Protein AF-A0A7S1S946-F1 (afdb_monomer)

Radius of gyration: 40.06 Å; Cα contacts (8 Å, |Δi|>4): 25; chains: 1; bounding box: 96×59×104 Å

Foldseek 3Di:
DDPDPDDDDPVRVVVVVVVVVVVVVVVVVVVVVVVVVVVVVVVVVVVVVVVVVVVVVVVVVCCCVCFVPVQQDPVPRDGDVVSVVVVVVVVVVVVVVVVVVVVVVVVVVVVVVVVVVVVVVVCVVVVVVVVVVVVVVVVVVVVVVVVVVVVVVVVVVVVVVVVVVVVVVVD

pLDDT: mean 90.2, std 11.05, range [42.88, 97.81]

Solvent-accessible surface area (backbone atoms only — not comparable to full-atom values): 9361 Å² total; per-residue (Å²): 136,84,81,72,82,84,73,77,50,72,65,58,51,51,52,52,51,51,53,51,50,53,52,50,52,50,51,50,54,52,50,48,54,53,49,51,54,50,51,53,51,51,51,53,51,49,54,51,48,53,53,50,51,52,49,53,51,50,54,53,50,48,45,42,50,55,42,69,58,61,22,41,34,92,88,73,73,43,68,40,63,71,55,52,50,51,51,51,54,54,51,50,52,53,49,52,53,49,50,54,53,51,52,54,50,51,52,52,49,55,52,51,49,54,51,50,54,53,53,51,52,52,50,52,56,54,49,53,55,50,53,52,52,54,51,52,52,52,51,52,51,51,52,54,52,51,49,53,51,51,54,52,51,51,50,51,51,55,50,52,56,50,49,54,56,49,56,65,72,74,106

Structure (mmCIF, N/CA/C/O backbone):
data_AF-A0A7S1S946-F1
#
_entry.id   AF-A0A7S1S946-F1
#
loop_
_atom_site.group_PDB
_atom_site.id
_atom_site.type_symbol
_atom_site.label_atom_id
_atom_site.label_alt_id
_atom_site.label_comp_id
_atom_site.label_asym_id
_atom_site.label_entity_id
_atom_site.label_seq_id
_atom_site.pdbx_PDB_ins_code
_atom_site.Cartn_x
_atom_site.Cartn_y
_atom_site.Cartn_z
_atom_site.occupancy
_atom_site.B_iso_or_equiv
_atom_site.auth_seq_id
_atom_site.auth_comp_id
_atom_site.auth_asym_id
_atom_site.auth_atom_id
_atom_site.pdbx_PDB_model_num
ATOM 1 N N . HIS A 1 1 ? -13.618 -41.063 57.195 1.00 42.88 1 HIS A N 1
ATOM 2 C CA . HIS A 1 1 ? -14.215 -39.808 56.694 1.00 42.88 1 HIS A CA 1
ATOM 3 C C . HIS A 1 1 ? -14.125 -39.774 55.178 1.00 42.88 1 HIS A C 1
ATOM 5 O O . HIS A 1 1 ? -13.065 -39.483 54.641 1.00 42.88 1 HIS A O 1
ATOM 11 N N . VAL A 1 2 ? -15.208 -40.134 54.489 1.00 50.97 2 VAL A N 1
ATOM 12 C CA . VAL A 1 2 ? -15.297 -40.008 53.029 1.00 50.97 2 VAL A CA 1
ATOM 13 C C . VAL A 1 2 ? -15.730 -38.571 52.746 1.00 50.97 2 VAL A C 1
ATOM 15 O O . VAL A 1 2 ? -16.834 -38.185 53.123 1.00 50.97 2 VAL A O 1
ATOM 18 N N . ARG A 1 3 ? -14.847 -37.748 52.167 1.00 53.75 3 ARG A N 1
ATOM 19 C CA . ARG A 1 3 ? -15.243 -36.434 51.644 1.00 53.75 3 ARG A CA 1
ATOM 20 C C . ARG A 1 3 ? -16.154 -36.688 50.443 1.00 53.75 3 ARG A C 1
ATOM 22 O O . ARG A 1 3 ? -15.680 -37.144 49.407 1.00 53.75 3 ARG A O 1
ATOM 29 N N . LEU A 1 4 ? -17.452 -36.446 50.608 1.00 57.47 4 LEU A N 1
ATOM 30 C CA . LEU A 1 4 ? -18.389 -36.376 49.488 1.00 57.47 4 LEU A CA 1
ATOM 31 C C . LEU A 1 4 ? -17.951 -35.243 48.544 1.00 57.47 4 LEU A C 1
ATOM 33 O O . LEU A 1 4 ? -17.448 -34.229 49.037 1.00 57.47 4 LEU A O 1
ATOM 37 N N . PRO A 1 5 ? -18.118 -35.387 47.216 1.00 60.03 5 PRO A N 1
ATOM 38 C CA . PRO A 1 5 ? -17.781 -34.321 46.285 1.00 60.03 5 PRO A CA 1
ATOM 39 C C . PRO A 1 5 ? -18.652 -33.106 46.607 1.00 60.03 5 PRO A C 1
ATOM 41 O O . PRO A 1 5 ? -19.880 -33.201 46.597 1.00 60.03 5 PRO A O 1
ATOM 44 N N . THR A 1 6 ? -18.029 -31.974 46.919 1.00 72.44 6 THR A N 1
ATOM 45 C CA . THR A 1 6 ? -18.723 -30.698 47.092 1.00 72.44 6 THR A CA 1
ATOM 46 C C . THR A 1 6 ? -19.371 -30.340 45.755 1.00 72.44 6 THR A C 1
ATOM 48 O O . THR A 1 6 ? -18.683 -30.001 44.795 1.00 72.44 6 THR A O 1
ATOM 51 N N . SER A 1 7 ? -20.692 -30.494 45.654 1.00 79.75 7 SER A N 1
ATOM 52 C CA . SER A 1 7 ? -21.435 -30.085 44.462 1.00 79.75 7 SER A CA 1
ATOM 53 C C . SER A 1 7 ? -21.514 -28.564 44.443 1.00 79.75 7 SER A C 1
ATOM 55 O O . SER A 1 7 ? -21.957 -27.970 45.425 1.00 79.75 7 SER A O 1
ATOM 57 N N . LEU A 1 8 ? -21.076 -27.949 43.343 1.00 81.50 8 LEU A N 1
ATOM 58 C CA . LEU A 1 8 ? -21.193 -26.506 43.149 1.00 81.50 8 LEU A CA 1
ATOM 59 C C . LEU A 1 8 ? -22.654 -26.073 43.283 1.00 81.50 8 LEU A C 1
ATOM 61 O O . LEU A 1 8 ? -23.560 -26.693 42.704 1.00 81.50 8 LEU A O 1
ATOM 65 N N . THR A 1 9 ? -22.861 -24.983 44.010 1.00 89.06 9 THR A N 1
ATOM 66 C CA . THR A 1 9 ? -24.162 -24.326 44.129 1.00 89.06 9 THR A CA 1
ATOM 67 C C . THR A 1 9 ? -24.626 -23.806 42.765 1.00 89.06 9 THR A C 1
ATOM 69 O O . THR A 1 9 ? -23.836 -23.629 41.834 1.00 89.06 9 THR A O 1
ATOM 72 N N . LEU A 1 10 ? -25.933 -23.579 42.615 1.00 87.06 10 LEU A N 1
ATOM 73 C CA . LEU A 1 10 ? -26.499 -23.065 41.364 1.00 87.06 10 LEU A CA 1
ATOM 74 C C . LEU A 1 10 ? -25.908 -21.691 40.998 1.00 87.06 10 LEU A C 1
ATOM 76 O O . LEU A 1 10 ? -25.649 -21.421 39.829 1.00 87.06 10 LEU A O 1
ATOM 80 N N . GLU A 1 11 ? -25.632 -20.870 42.009 1.00 90.25 11 GLU A N 1
ATOM 81 C CA . GLU A 1 11 ? -25.028 -19.548 41.866 1.00 90.25 11 GLU A CA 1
ATOM 82 C C . GLU A 1 11 ? -23.567 -19.622 41.404 1.00 90.25 11 GLU A C 1
ATOM 84 O O . GLU A 1 11 ? -23.179 -18.923 40.470 1.00 90.25 11 GLU A O 1
ATOM 89 N N . GLU A 1 12 ? -22.764 -20.536 41.959 1.00 90.06 12 GLU A N 1
ATOM 90 C CA . GLU A 1 12 ? -21.396 -20.759 41.477 1.00 90.06 12 GLU A CA 1
ATOM 91 C C . GLU A 1 12 ? -21.373 -21.272 40.034 1.00 90.06 12 GLU A C 1
ATOM 93 O O . GLU A 1 12 ? -20.540 -20.833 39.243 1.00 90.06 12 GLU A O 1
ATOM 98 N N . LYS A 1 13 ? -22.305 -22.163 39.665 1.00 90.38 13 LYS A N 1
ATOM 99 C CA . LYS A 1 13 ? -22.445 -22.646 38.281 1.00 90.38 13 LYS A CA 1
ATOM 100 C C . LYS A 1 13 ? -22.809 -21.512 37.326 1.00 90.38 13 LYS A C 1
ATOM 102 O O . LYS A 1 13 ? -22.210 -21.415 36.260 1.00 90.38 13 LYS A O 1
ATOM 107 N N . PHE A 1 14 ? -23.747 -20.649 37.715 1.00 93.31 14 PHE A N 1
ATOM 108 C CA . PHE A 1 14 ? -24.145 -19.487 36.921 1.00 93.31 14 PHE A CA 1
ATOM 109 C C . PHE A 1 14 ? -22.989 -18.491 36.756 1.00 93.31 14 PHE A C 1
ATOM 111 O O . PHE A 1 14 ? -22.721 -18.032 35.648 1.00 93.31 14 PHE A O 1
ATOM 118 N N . ARG A 1 15 ? -22.240 -18.222 37.833 1.00 94.44 15 ARG A N 1
ATOM 119 C CA . ARG A 1 15 ? -21.049 -17.364 37.799 1.00 94.44 15 ARG A CA 1
ATOM 120 C C . ARG A 1 15 ? -19.984 -17.902 36.843 1.00 94.44 15 ARG A C 1
ATOM 122 O O . ARG A 1 15 ? -19.458 -17.137 36.043 1.00 94.44 15 ARG A O 1
ATOM 129 N N . ILE A 1 16 ? -19.673 -19.198 36.921 1.00 94.69 16 ILE A N 1
ATOM 130 C CA . ILE A 1 16 ? -18.690 -19.843 36.035 1.00 94.69 16 ILE A CA 1
ATOM 131 C C . ILE A 1 16 ? -19.166 -19.786 34.580 1.00 94.69 16 ILE A C 1
ATOM 133 O O . ILE A 1 16 ? -18.386 -19.426 33.707 1.00 94.69 16 ILE A O 1
ATOM 137 N N . ALA A 1 17 ? -20.444 -20.080 34.321 1.00 95.06 17 ALA A N 1
ATOM 138 C CA . ALA A 1 17 ? -21.004 -20.024 32.974 1.00 95.06 17 ALA A CA 1
ATOM 139 C C . ALA A 1 17 ? -20.907 -18.616 32.362 1.00 95.06 17 ALA A C 1
ATOM 141 O O . ALA A 1 17 ? -20.488 -18.486 31.217 1.00 95.06 17 ALA A O 1
ATOM 142 N N . ASN A 1 18 ? -21.224 -17.562 33.121 1.00 95.56 18 ASN A N 1
ATOM 143 C CA . ASN A 1 18 ? -21.103 -16.189 32.622 1.00 95.56 18 ASN A CA 1
ATOM 144 C C . ASN A 1 18 ? -19.648 -15.769 32.392 1.00 95.56 18 ASN A C 1
ATOM 146 O O . ASN A 1 18 ? -19.361 -15.144 31.377 1.00 95.56 18 ASN A O 1
ATOM 150 N N . GLN A 1 19 ? -18.725 -16.148 33.284 1.00 96.62 19 GLN A N 1
ATOM 151 C CA . GLN A 1 19 ? -17.294 -15.888 33.078 1.00 96.62 19 GLN A CA 1
ATOM 152 C C . GLN A 1 19 ? -16.772 -16.563 31.807 1.00 96.62 19 GLN A C 1
ATOM 154 O O . GLN A 1 19 ? -16.012 -15.954 31.058 1.00 96.62 19 GLN A O 1
ATOM 159 N N . GLU A 1 20 ? -17.206 -17.795 31.544 1.00 96.75 20 GLU A N 1
ATOM 160 C CA . GLU A 1 20 ? -16.829 -18.519 30.332 1.00 96.75 20 GLU A CA 1
ATOM 161 C C . GLU A 1 20 ? -17.412 -17.857 29.077 1.00 96.75 20 GLU A C 1
ATOM 163 O O . GLU A 1 20 ? -16.716 -17.700 28.079 1.00 96.75 20 GLU A O 1
ATOM 168 N N . VAL A 1 21 ? -18.668 -17.397 29.131 1.00 97.31 21 VAL A N 1
ATOM 169 C CA . VAL A 1 21 ? -19.293 -16.648 28.030 1.00 97.31 21 VAL A CA 1
ATOM 170 C C . VAL A 1 21 ? -18.528 -15.356 27.741 1.00 97.31 21 VAL A C 1
ATOM 172 O O . VAL A 1 21 ? -18.215 -15.086 26.583 1.00 97.31 21 VAL A O 1
ATOM 175 N N . GLU A 1 22 ? -18.181 -14.575 28.766 1.00 97.06 22 GLU A N 1
ATOM 176 C CA . GLU A 1 22 ? -17.400 -13.343 28.604 1.00 97.06 22 GLU A CA 1
ATOM 177 C C . GLU A 1 22 ? -16.009 -13.614 28.015 1.00 97.06 22 GLU A C 1
ATOM 179 O O . GLU A 1 22 ? -15.568 -12.898 27.110 1.00 97.06 22 GLU A O 1
ATOM 184 N N . ALA A 1 23 ? -15.329 -14.664 28.487 1.00 97.06 23 ALA A N 1
ATOM 185 C CA . ALA A 1 23 ? -14.031 -15.075 27.963 1.00 97.06 23 ALA A CA 1
ATOM 186 C C . ALA A 1 23 ? -14.124 -15.474 26.482 1.00 97.06 23 ALA A C 1
ATOM 188 O O . ALA A 1 23 ? -13.374 -14.953 25.656 1.00 97.06 23 ALA A O 1
ATOM 189 N N . LEU A 1 24 ? -15.103 -16.310 26.123 1.00 97.50 24 LEU A N 1
ATOM 190 C CA . LEU A 1 24 ? -15.333 -16.732 24.742 1.00 97.50 24 LEU A CA 1
ATOM 191 C C . LEU A 1 24 ? -15.687 -15.555 23.831 1.00 97.50 24 LEU A C 1
ATOM 193 O O . LEU A 1 24 ? -15.182 -15.471 22.713 1.00 97.50 24 LEU A O 1
ATOM 197 N N . MET A 1 25 ? -16.520 -14.618 24.292 1.00 97.56 25 MET A N 1
ATOM 198 C CA . MET A 1 25 ? -16.846 -13.416 23.520 1.00 97.56 25 MET A CA 1
ATOM 199 C C . MET A 1 25 ? -15.602 -12.570 23.240 1.00 97.56 25 MET A C 1
ATOM 201 O O . MET A 1 25 ? -15.414 -12.100 22.116 1.00 97.56 25 MET A O 1
ATOM 205 N N . LYS A 1 26 ? -14.728 -12.410 24.238 1.00 97.50 26 LYS A N 1
ATOM 206 C CA . LYS A 1 26 ? -13.463 -11.687 24.080 1.00 97.50 26 LYS A CA 1
ATOM 207 C C . LYS A 1 26 ? -12.528 -12.384 23.090 1.00 97.50 26 LYS A C 1
ATOM 209 O O . LYS A 1 26 ? -11.929 -11.711 22.251 1.00 97.50 26 LYS A O 1
ATOM 214 N N . ASP A 1 27 ? -12.430 -13.706 23.159 1.00 97.81 27 ASP A N 1
ATOM 215 C CA . ASP A 1 27 ? -11.592 -14.495 22.255 1.00 97.81 27 ASP A CA 1
ATOM 216 C C . ASP A 1 27 ? -12.106 -14.447 20.812 1.00 97.81 27 ASP A C 1
ATOM 218 O O . ASP A 1 27 ? -11.311 -14.304 19.877 1.00 97.81 27 ASP A O 1
ATOM 222 N N . ILE A 1 28 ? -13.428 -14.494 20.615 1.00 97.75 28 ILE A N 1
ATOM 223 C CA . ILE A 1 28 ? -14.061 -14.327 19.300 1.00 97.75 28 ILE A CA 1
ATOM 224 C C . ILE A 1 28 ? -13.722 -12.954 18.720 1.00 97.75 28 ILE A C 1
ATOM 226 O O . ILE A 1 28 ? -13.279 -12.871 17.573 1.00 97.75 28 ILE A O 1
ATOM 230 N N . GLU A 1 29 ? -13.888 -11.885 19.501 1.00 97.62 29 GLU A N 1
ATOM 231 C CA . GLU A 1 29 ? -13.620 -10.522 19.038 1.00 97.62 29 GLU A CA 1
ATOM 232 C C . GLU A 1 29 ? -12.138 -10.326 18.696 1.00 97.62 29 GLU A C 1
ATOM 234 O O . GLU A 1 29 ? -11.792 -9.801 17.635 1.00 97.62 29 GLU A O 1
ATOM 239 N N . GLN A 1 30 ? -11.240 -10.825 19.548 1.00 97.56 30 GLN A N 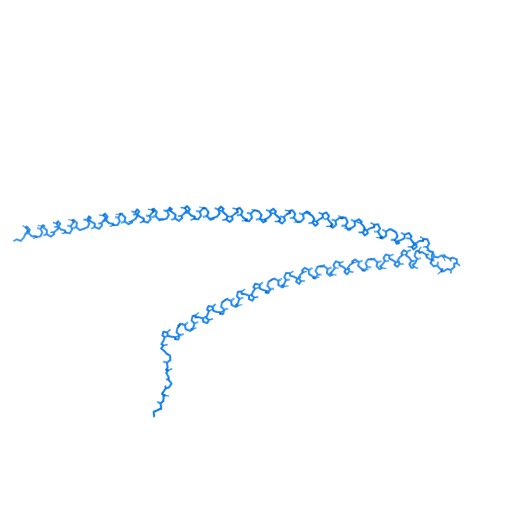1
ATOM 240 C CA . GLN A 1 30 ? -9.805 -10.762 19.295 1.00 97.56 30 GLN A CA 1
ATOM 241 C C . GLN A 1 30 ? -9.419 -11.550 18.038 1.00 97.56 30 GLN A C 1
ATOM 243 O O . GLN A 1 30 ? -8.651 -11.055 17.210 1.00 97.56 30 GLN A O 1
ATOM 248 N N . THR A 1 31 ? -9.974 -12.751 17.864 1.00 97.38 31 THR A N 1
ATOM 249 C CA . THR A 1 31 ? -9.723 -13.592 16.687 1.00 97.38 31 THR A CA 1
ATOM 250 C C . THR A 1 31 ? -10.216 -12.914 15.417 1.00 97.38 31 THR A C 1
ATOM 252 O O . THR A 1 31 ? -9.495 -12.875 14.419 1.00 97.38 31 THR A O 1
ATOM 255 N N . LYS A 1 32 ? -11.417 -12.329 15.455 1.00 97.75 32 LYS A N 1
ATOM 256 C CA . LYS A 1 32 ? -11.993 -11.590 14.333 1.00 97.75 32 LYS A CA 1
ATOM 257 C C . LYS A 1 32 ? -11.102 -10.417 13.936 1.00 97.75 32 LYS A C 1
ATOM 259 O O . LYS A 1 32 ? -10.697 -10.335 12.778 1.00 97.75 32 LYS A O 1
ATOM 264 N N . LYS A 1 33 ? -10.712 -9.580 14.900 1.00 97.38 33 LYS A N 1
ATOM 265 C CA . LYS A 1 33 ? -9.827 -8.434 14.668 1.00 97.38 33 LYS A CA 1
ATOM 266 C C . LYS A 1 33 ? -8.497 -8.853 14.043 1.00 97.38 33 LYS A C 1
ATOM 268 O O . LYS A 1 33 ? -8.054 -8.252 13.067 1.00 97.38 33 LYS A O 1
ATOM 273 N N . THR A 1 34 ? -7.857 -9.892 14.577 1.00 97.25 34 THR A N 1
ATOM 274 C CA . THR A 1 34 ? -6.591 -10.397 14.029 1.00 97.25 34 THR A CA 1
ATOM 275 C C . THR A 1 34 ? -6.777 -10.995 12.633 1.00 97.25 34 THR A C 1
ATOM 277 O O . THR A 1 34 ? -5.943 -10.775 11.756 1.00 97.25 34 THR A O 1
ATOM 280 N N . SER A 1 35 ? -7.875 -11.711 12.389 1.00 97.50 35 SER A N 1
ATOM 281 C CA . SER A 1 35 ? -8.183 -12.265 11.069 1.00 97.50 35 SER A CA 1
ATOM 282 C C . SER A 1 35 ? -8.405 -11.171 10.025 1.00 97.50 35 SER A C 1
ATOM 284 O O . SER A 1 35 ? -7.894 -11.288 8.915 1.00 97.50 35 SER A O 1
ATOM 286 N N . GLU A 1 36 ? -9.139 -10.112 10.362 1.00 97.38 36 GLU A N 1
ATOM 287 C CA . GLU A 1 36 ? -9.373 -8.970 9.470 1.00 97.38 36 GLU A CA 1
ATOM 288 C C . GLU A 1 36 ? -8.059 -8.262 9.124 1.00 97.38 36 GLU A C 1
ATOM 290 O O . GLU A 1 36 ? -7.755 -8.073 7.947 1.00 97.38 36 GLU A O 1
ATOM 295 N N . GLN A 1 37 ? -7.217 -7.991 10.128 1.00 96.75 37 GLN A N 1
ATOM 296 C CA . GLN A 1 37 ? -5.883 -7.421 9.916 1.00 96.75 37 GLN A CA 1
ATOM 297 C C . GLN A 1 37 ? -5.024 -8.290 8.988 1.00 96.75 37 GLN A C 1
ATOM 299 O O . GLN A 1 37 ? -4.384 -7.779 8.069 1.00 96.75 37 GLN A O 1
ATOM 304 N N . ASN A 1 38 ? -5.027 -9.608 9.194 1.00 97.38 38 ASN A N 1
ATOM 305 C CA . ASN A 1 38 ? -4.274 -10.532 8.350 1.00 97.38 38 ASN A CA 1
ATOM 306 C C . ASN A 1 38 ? -4.812 -10.571 6.916 1.00 97.38 38 ASN A C 1
ATOM 308 O O . ASN A 1 38 ? -4.022 -10.608 5.975 1.00 97.38 38 ASN A O 1
ATOM 312 N N . LEU A 1 39 ? -6.135 -10.546 6.730 1.00 97.81 39 LEU A N 1
ATOM 313 C CA . LEU A 1 39 ? -6.748 -10.508 5.402 1.00 97.81 39 LEU A CA 1
ATOM 314 C C . LEU A 1 39 ? -6.358 -9.242 4.640 1.00 97.81 39 LEU A C 1
ATOM 316 O O . LEU A 1 39 ? -6.034 -9.329 3.457 1.00 97.81 39 LEU A O 1
ATOM 320 N N . ASP A 1 40 ? -6.340 -8.091 5.305 1.00 97.06 40 ASP A N 1
ATOM 321 C CA . ASP A 1 40 ? -5.946 -6.832 4.674 1.00 97.06 40 ASP A CA 1
ATOM 322 C C . ASP A 1 40 ? -4.462 -6.826 4.287 1.00 97.06 40 ASP A C 1
ATOM 324 O O . ASP A 1 40 ? -4.115 -6.414 3.178 1.00 97.06 40 ASP A O 1
ATOM 328 N N . ILE A 1 41 ? -3.588 -7.374 5.140 1.00 96.69 41 ILE A N 1
ATOM 329 C CA . ILE A 1 41 ? -2.165 -7.558 4.816 1.00 96.69 41 ILE A CA 1
ATOM 330 C C . ILE A 1 41 ? -1.999 -8.491 3.610 1.00 96.69 41 ILE A C 1
ATOM 332 O O . ILE A 1 41 ? -1.253 -8.177 2.683 1.00 96.69 41 ILE A O 1
ATOM 336 N N . LEU A 1 42 ? -2.697 -9.630 3.597 1.00 97.69 42 LEU A N 1
ATOM 337 C CA . LEU A 1 42 ? -2.608 -10.597 2.503 1.00 97.69 42 LEU A CA 1
ATOM 338 C C . LEU A 1 42 ? -3.103 -10.007 1.180 1.00 97.69 42 LEU A C 1
ATOM 340 O O . LEU A 1 42 ? -2.455 -10.211 0.155 1.00 97.69 42 LEU A O 1
ATOM 344 N N . ARG A 1 43 ? -4.195 -9.234 1.192 1.00 97.75 43 ARG A N 1
ATOM 345 C CA . ARG A 1 43 ? -4.680 -8.510 0.005 1.00 97.75 43 ARG A CA 1
ATOM 346 C C . ARG A 1 43 ? -3.633 -7.534 -0.522 1.00 97.75 43 ARG A C 1
ATOM 348 O O . ARG A 1 43 ? -3.323 -7.575 -1.709 1.00 97.75 43 ARG A O 1
ATOM 355 N N . ALA A 1 44 ? -3.037 -6.726 0.355 1.00 96.06 44 ALA A N 1
ATOM 356 C CA . ALA A 1 44 ? -1.987 -5.787 -0.034 1.00 96.06 44 ALA A CA 1
ATOM 357 C C . ALA A 1 44 ? -0.763 -6.503 -0.640 1.00 96.06 44 ALA A C 1
ATOM 359 O O . ALA A 1 44 ? -0.220 -6.056 -1.650 1.00 96.06 44 ALA A O 1
ATOM 360 N N . LEU A 1 45 ? -0.356 -7.643 -0.069 1.00 97.12 45 LEU A N 1
ATOM 361 C CA . LEU A 1 45 ? 0.747 -8.454 -0.592 1.00 97.12 45 LEU A CA 1
ATOM 362 C C . LEU A 1 45 ? 0.425 -9.086 -1.950 1.00 97.12 45 LEU A C 1
ATOM 364 O O . LEU A 1 45 ? 1.302 -9.153 -2.813 1.00 97.12 45 LEU A O 1
ATOM 368 N N . MET A 1 46 ? -0.810 -9.550 -2.153 1.00 97.19 46 MET A N 1
ATOM 369 C CA . MET A 1 46 ? -1.251 -10.069 -3.449 1.00 97.19 46 MET A CA 1
ATOM 370 C C . MET A 1 46 ? -1.188 -8.979 -4.521 1.00 97.19 46 MET A C 1
ATOM 372 O O . MET A 1 46 ? -0.563 -9.192 -5.557 1.00 97.19 46 MET A O 1
ATOM 376 N N . GLU A 1 47 ? -1.737 -7.793 -4.242 1.00 96.56 47 GLU A N 1
ATOM 377 C CA . GLU A 1 47 ? -1.689 -6.655 -5.168 1.00 96.56 47 GLU A CA 1
ATOM 378 C C . GLU A 1 47 ? -0.246 -6.240 -5.496 1.00 96.56 47 GLU A C 1
ATOM 380 O O . GLU A 1 47 ? 0.100 -6.048 -6.664 1.00 96.56 47 GLU A O 1
ATOM 385 N N . GLU A 1 48 ? 0.632 -6.152 -4.490 1.00 95.81 48 GLU A N 1
ATOM 386 C CA . GLU A 1 48 ? 2.055 -5.863 -4.705 1.00 95.81 48 GLU A CA 1
ATOM 387 C C . GLU A 1 48 ? 2.716 -6.923 -5.600 1.00 95.81 48 GLU A C 1
ATOM 389 O O . GLU A 1 48 ? 3.478 -6.596 -6.517 1.00 95.81 48 GLU A O 1
ATOM 394 N N . THR A 1 49 ? 2.421 -8.198 -5.343 1.00 97.31 49 THR A N 1
ATOM 395 C CA . THR A 1 49 ? 2.987 -9.329 -6.083 1.00 97.31 49 THR A CA 1
ATOM 396 C C . THR A 1 49 ? 2.526 -9.329 -7.536 1.00 97.31 49 THR A C 1
ATOM 398 O O . THR A 1 49 ? 3.344 -9.559 -8.431 1.00 97.31 49 THR A O 1
ATOM 401 N N . ASP A 1 50 ? 1.257 -9.023 -7.794 1.00 97.56 50 ASP A N 1
ATOM 402 C CA . ASP A 1 50 ? 0.706 -8.927 -9.146 1.00 97.56 50 ASP A CA 1
ATOM 403 C C . ASP A 1 50 ? 1.360 -7.790 -9.934 1.00 97.56 50 ASP A C 1
ATOM 405 O O . ASP A 1 50 ? 1.815 -7.996 -11.066 1.00 97.56 50 ASP A O 1
ATOM 409 N N . ILE A 1 51 ? 1.503 -6.614 -9.312 1.00 95.31 51 ILE A N 1
ATOM 410 C CA . ILE A 1 51 ? 2.199 -5.469 -9.911 1.00 95.31 51 ILE A CA 1
ATOM 411 C C . ILE A 1 51 ? 3.643 -5.853 -10.240 1.00 95.31 51 ILE A C 1
ATOM 413 O O . ILE A 1 51 ? 4.077 -5.712 -11.386 1.00 95.31 51 ILE A O 1
ATOM 417 N N . ARG A 1 52 ? 4.382 -6.406 -9.271 1.00 95.38 52 ARG A N 1
ATOM 418 C CA . ARG A 1 52 ? 5.786 -6.792 -9.459 1.00 95.38 52 ARG A CA 1
ATOM 419 C C . ARG A 1 52 ? 5.945 -7.861 -10.536 1.00 95.38 52 ARG A C 1
ATOM 421 O O . ARG A 1 52 ? 6.860 -7.784 -11.353 1.00 95.38 52 ARG A O 1
ATOM 428 N N . THR A 1 53 ? 5.037 -8.830 -10.585 1.00 97.62 53 THR A N 1
ATOM 429 C CA . THR A 1 53 ? 5.035 -9.875 -11.613 1.00 97.62 53 THR A CA 1
ATOM 430 C C . THR A 1 53 ? 4.825 -9.282 -13.005 1.00 97.62 53 THR A C 1
ATOM 432 O O . THR A 1 53 ? 5.527 -9.659 -13.947 1.00 97.62 53 THR A O 1
ATOM 435 N N . ALA A 1 54 ? 3.885 -8.346 -13.158 1.00 96.75 54 ALA A N 1
ATOM 436 C CA . ALA A 1 54 ? 3.645 -7.663 -14.425 1.00 96.75 54 ALA A CA 1
ATOM 437 C C . ALA A 1 54 ? 4.855 -6.818 -14.864 1.00 96.75 54 ALA A C 1
ATOM 439 O O . ALA A 1 54 ? 5.237 -6.848 -16.037 1.00 96.75 54 ALA A O 1
ATOM 440 N N . GLU A 1 55 ? 5.495 -6.112 -13.930 1.00 93.88 55 GLU A N 1
ATOM 441 C CA . GLU A 1 55 ? 6.704 -5.327 -14.192 1.00 93.88 55 GLU A CA 1
ATOM 442 C C . GLU A 1 55 ? 7.873 -6.198 -14.652 1.00 93.88 55 GLU A C 1
ATOM 444 O O . GLU A 1 55 ? 8.446 -5.920 -15.702 1.00 93.88 55 GLU A O 1
ATOM 449 N N . VAL A 1 56 ? 8.173 -7.285 -13.934 1.00 96.06 56 VAL A N 1
ATOM 450 C CA . VAL A 1 56 ? 9.264 -8.208 -14.288 1.00 96.06 56 VAL A CA 1
ATOM 451 C C . VAL A 1 56 ? 9.027 -8.840 -15.656 1.00 96.06 56 VAL A C 1
ATOM 453 O O . VAL A 1 56 ? 9.950 -8.920 -16.467 1.00 96.06 56 VAL A O 1
ATOM 456 N N . LYS A 1 57 ? 7.788 -9.259 -15.948 1.00 97.44 57 LYS A N 1
ATOM 457 C CA . LYS A 1 57 ? 7.437 -9.782 -17.274 1.00 97.44 57 LYS A CA 1
ATOM 4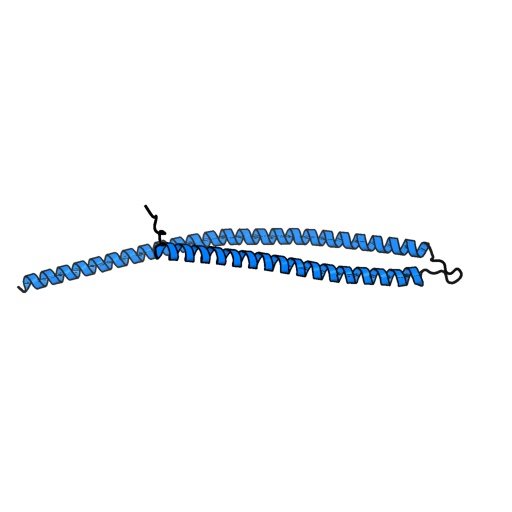58 C C . LYS A 1 57 ? 7.710 -8.734 -18.348 1.00 97.44 57 LYS A C 1
ATOM 460 O O . LYS A 1 57 ? 8.398 -9.033 -19.318 1.00 97.44 57 LYS A O 1
ATOM 465 N N . ARG A 1 58 ? 7.210 -7.510 -18.175 1.00 95.75 58 ARG A N 1
ATOM 466 C CA . ARG A 1 58 ? 7.426 -6.417 -19.130 1.00 95.75 58 ARG A CA 1
ATOM 467 C C . ARG A 1 58 ? 8.912 -6.117 -19.334 1.00 95.75 58 ARG A C 1
ATOM 469 O O . ARG A 1 58 ? 9.344 -6.085 -20.481 1.00 95.75 58 ARG A O 1
ATOM 476 N N . ASP A 1 59 ? 9.689 -5.984 -18.261 1.00 94.19 59 ASP A N 1
ATOM 477 C CA . ASP A 1 59 ? 11.134 -5.731 -18.334 1.00 94.19 59 ASP A CA 1
ATOM 478 C C . ASP A 1 59 ? 11.869 -6.861 -19.077 1.00 94.19 59 ASP A C 1
ATOM 480 O O . ASP A 1 59 ? 12.729 -6.595 -19.916 1.00 94.19 59 ASP A O 1
ATOM 484 N N . ALA A 1 60 ? 11.494 -8.126 -18.849 1.00 96.00 60 ALA A N 1
ATOM 485 C CA . ALA A 1 60 ? 12.064 -9.261 -19.575 1.00 96.00 60 ALA A CA 1
ATOM 486 C C . ALA A 1 60 ? 11.719 -9.233 -21.077 1.00 96.00 60 ALA A C 1
ATOM 488 O O . ALA A 1 60 ? 12.572 -9.523 -21.921 1.00 96.00 60 ALA A O 1
ATOM 489 N N . TYR A 1 61 ? 10.480 -8.870 -21.426 1.00 96.81 61 TYR A N 1
ATOM 490 C CA . TYR A 1 61 ? 10.051 -8.725 -22.820 1.00 96.81 61 TYR A CA 1
ATOM 491 C C . TYR A 1 61 ? 10.777 -7.576 -23.528 1.00 96.81 61 TYR A C 1
ATOM 493 O O . TYR A 1 61 ? 11.251 -7.766 -24.649 1.00 96.81 61 TYR A O 1
ATOM 501 N N . GLU A 1 62 ? 10.884 -6.414 -22.882 1.00 95.31 62 GLU A N 1
ATOM 502 C CA . GLU A 1 62 ? 11.618 -5.250 -23.393 1.00 95.31 62 GLU A CA 1
ATOM 503 C C . GLU A 1 62 ? 13.094 -5.589 -23.605 1.00 95.31 62 GLU A C 1
ATOM 505 O O . GLU A 1 62 ? 13.616 -5.380 -24.698 1.00 95.31 62 GLU A O 1
ATOM 510 N N . PHE A 1 63 ? 13.742 -6.218 -22.620 1.00 95.38 63 PHE A N 1
ATOM 511 C CA . PHE A 1 63 ? 15.137 -6.637 -22.740 1.00 95.38 63 PHE A CA 1
ATOM 512 C C . PHE A 1 63 ? 15.349 -7.606 -23.907 1.00 95.38 63 PHE A C 1
ATOM 514 O O . PHE A 1 63 ? 16.268 -7.439 -24.709 1.00 95.38 63 PHE A O 1
ATOM 521 N N . ARG A 1 64 ? 14.474 -8.608 -24.063 1.00 95.19 64 ARG A N 1
ATOM 522 C CA . ARG A 1 64 ? 14.570 -9.537 -25.195 1.00 95.19 64 ARG A CA 1
ATOM 523 C C . ARG A 1 64 ? 14.407 -8.813 -26.531 1.00 95.19 64 ARG A C 1
ATOM 525 O O . ARG A 1 64 ? 15.173 -9.069 -27.458 1.00 95.19 64 ARG A O 1
ATOM 532 N N . ARG A 1 65 ? 13.414 -7.929 -26.639 1.00 95.31 65 ARG A N 1
ATOM 533 C CA . ARG A 1 65 ? 13.134 -7.181 -27.870 1.00 95.31 65 ARG A CA 1
ATOM 534 C C . ARG A 1 65 ? 14.300 -6.270 -28.239 1.00 95.31 65 ARG A C 1
ATOM 536 O O . ARG A 1 65 ? 14.762 -6.322 -29.372 1.00 95.31 65 ARG A O 1
ATOM 543 N N . ASP A 1 66 ? 14.777 -5.472 -27.293 1.00 94.19 66 ASP A N 1
ATOM 544 C CA . ASP A 1 66 ? 15.687 -4.363 -27.580 1.00 94.19 66 ASP A CA 1
ATOM 545 C C . ASP A 1 66 ? 17.156 -4.791 -27.560 1.00 94.19 66 ASP A C 1
ATOM 547 O O . ASP A 1 66 ? 17.952 -4.270 -28.341 1.00 94.19 66 ASP A O 1
ATOM 551 N N . ILE A 1 67 ? 17.512 -5.773 -26.722 1.00 95.06 67 ILE A N 1
ATOM 552 C CA . ILE A 1 67 ? 18.893 -6.236 -26.555 1.00 95.06 67 ILE A CA 1
ATOM 553 C C . ILE A 1 67 ? 19.143 -7.571 -27.239 1.00 95.06 67 ILE A C 1
ATOM 555 O O . ILE A 1 67 ? 20.024 -7.655 -28.091 1.00 95.06 67 ILE A O 1
ATOM 559 N N . VAL A 1 68 ? 18.384 -8.613 -26.897 1.00 91.69 68 VAL A N 1
ATOM 560 C CA . VAL A 1 68 ? 18.671 -9.959 -27.426 1.00 91.69 68 VAL A CA 1
ATOM 561 C C . VAL A 1 68 ? 18.476 -9.998 -28.940 1.00 91.69 68 VAL A C 1
ATOM 563 O O . VAL A 1 68 ? 19.324 -10.532 -29.641 1.00 91.69 68 VAL A O 1
ATOM 566 N N . VAL A 1 69 ? 17.395 -9.393 -29.438 1.00 91.94 69 VAL A N 1
ATOM 567 C CA . VAL A 1 69 ? 17.083 -9.354 -30.875 1.00 91.94 69 VAL A CA 1
ATOM 568 C C . VAL A 1 69 ? 17.490 -8.013 -31.497 1.00 91.94 69 VAL A C 1
ATOM 570 O O . VAL A 1 69 ? 18.188 -7.970 -32.505 1.00 91.94 69 VAL A O 1
ATOM 573 N N . GLY A 1 70 ? 17.083 -6.893 -30.894 1.00 92.06 70 GLY A N 1
ATOM 574 C CA . GLY A 1 70 ? 17.241 -5.554 -31.474 1.00 92.06 70 GLY A CA 1
ATOM 575 C C . GLY A 1 70 ? 18.669 -5.000 -31.479 1.00 92.06 70 GLY A C 1
ATOM 576 O O . GLY A 1 70 ? 18.968 -4.066 -32.240 1.00 92.06 70 GLY A O 1
ATOM 577 N N . ALA A 1 71 ? 19.567 -5.557 -30.663 1.00 94.62 71 ALA A N 1
ATOM 578 C CA . ALA A 1 71 ? 20.963 -5.140 -30.607 1.00 94.62 71 ALA A CA 1
ATOM 579 C C . ALA A 1 71 ? 21.926 -6.095 -31.318 1.00 94.62 71 ALA A C 1
ATOM 581 O O . ALA A 1 71 ? 23.130 -5.848 -31.291 1.00 94.62 71 ALA A O 1
ATOM 582 N N . GLU A 1 72 ? 21.439 -7.133 -31.992 1.00 94.19 72 GLU A N 1
ATOM 583 C CA . GLU A 1 72 ? 22.289 -8.018 -32.784 1.00 94.19 72 GLU A CA 1
ATOM 584 C C . GLU A 1 72 ? 22.848 -7.292 -34.017 1.00 94.19 72 GLU A C 1
ATOM 586 O O . GLU A 1 72 ? 22.136 -6.586 -34.734 1.00 94.19 72 GLU A O 1
ATOM 591 N N . ASN A 1 73 ? 24.149 -7.435 -34.261 1.00 92.69 73 ASN A N 1
ATOM 592 C CA . ASN A 1 73 ? 24.779 -6.946 -35.477 1.00 92.69 73 ASN A CA 1
ATOM 593 C C . ASN A 1 73 ? 24.452 -7.904 -36.641 1.00 92.69 73 ASN A C 1
ATOM 595 O O . ASN A 1 73 ? 24.929 -9.040 -36.614 1.00 92.69 73 ASN A O 1
ATOM 599 N N . PRO A 1 74 ? 23.754 -7.455 -37.703 1.00 89.31 74 PRO A N 1
ATOM 600 C CA . PRO A 1 74 ? 23.300 -8.336 -38.786 1.00 89.31 74 PRO A CA 1
ATOM 601 C C . PRO A 1 74 ? 24.421 -9.071 -39.531 1.00 89.31 74 PRO A C 1
ATOM 603 O O . PRO A 1 74 ? 24.178 -10.085 -40.175 1.00 89.31 74 PRO A O 1
ATOM 606 N N . ARG A 1 75 ? 25.654 -8.550 -39.483 1.00 92.25 75 ARG A N 1
ATOM 607 C CA . ARG A 1 75 ? 26.807 -9.133 -40.178 1.00 92.25 75 ARG A CA 1
ATOM 608 C C . ARG A 1 75 ? 27.568 -10.141 -39.320 1.00 92.25 75 ARG A C 1
ATOM 610 O O . ARG A 1 75 ? 28.199 -11.039 -39.866 1.00 92.25 75 ARG A O 1
ATOM 617 N N . THR A 1 76 ? 27.586 -9.963 -37.999 1.00 91.94 76 THR A N 1
ATOM 618 C CA . THR A 1 76 ? 28.406 -10.789 -37.093 1.00 91.94 76 THR A CA 1
ATOM 619 C C . THR A 1 76 ? 27.585 -11.673 -36.163 1.00 91.94 76 THR A C 1
ATOM 621 O O . THR A 1 76 ? 28.169 -12.533 -35.508 1.00 91.94 76 THR A O 1
ATOM 624 N N . GLY A 1 77 ? 26.271 -11.450 -36.065 1.00 91.00 77 GLY A N 1
ATOM 625 C CA . GLY A 1 77 ? 25.387 -12.118 -35.108 1.00 91.00 77 GLY A CA 1
ATOM 626 C C . GLY A 1 77 ? 25.699 -11.786 -33.644 1.00 91.00 77 GLY A C 1
ATOM 627 O O . GLY A 1 77 ? 25.157 -12.401 -32.734 1.00 91.00 77 GLY A O 1
ATOM 628 N N . LYS A 1 78 ? 26.618 -10.846 -33.383 1.00 93.25 78 LYS A N 1
ATOM 629 C CA . LYS A 1 78 ? 27.030 -10.468 -32.026 1.00 93.25 78 LYS A CA 1
ATOM 630 C C . LYS A 1 78 ? 26.236 -9.263 -31.552 1.00 93.25 78 LYS A C 1
ATOM 632 O O . LYS A 1 78 ? 26.028 -8.317 -32.311 1.00 93.25 78 LYS A O 1
ATOM 637 N N . THR A 1 79 ? 25.862 -9.259 -30.280 1.00 93.69 79 THR A N 1
ATOM 638 C CA . THR A 1 79 ? 25.214 -8.110 -29.645 1.00 93.69 79 THR A CA 1
ATOM 639 C C . THR A 1 79 ? 26.145 -6.896 -29.634 1.00 93.69 79 THR A C 1
ATOM 641 O O . THR A 1 79 ? 27.308 -6.979 -29.239 1.00 93.69 79 THR A O 1
ATOM 644 N N . MET A 1 80 ? 25.627 -5.750 -30.067 1.00 96.12 80 MET A N 1
ATOM 645 C CA . MET A 1 80 ? 26.333 -4.475 -30.078 1.00 96.12 80 MET A CA 1
ATOM 646 C C . MET A 1 80 ? 26.423 -3.903 -28.662 1.00 96.12 80 MET A C 1
ATOM 648 O O . MET A 1 80 ? 25.409 -3.526 -28.074 1.00 96.12 80 MET A O 1
ATOM 652 N N . ALA A 1 81 ? 27.645 -3.797 -28.137 1.00 94.25 81 ALA A N 1
ATOM 653 C CA . ALA A 1 81 ? 27.906 -3.327 -26.776 1.00 94.25 81 ALA A CA 1
ATOM 654 C C . ALA A 1 81 ? 27.347 -1.918 -26.505 1.00 94.25 81 ALA A C 1
ATOM 656 O O . ALA A 1 81 ? 26.751 -1.690 -25.458 1.00 94.25 81 ALA A O 1
ATOM 657 N N . GLU A 1 82 ? 27.457 -0.997 -27.466 1.00 94.69 82 GLU A N 1
ATOM 658 C CA . GLU A 1 82 ? 26.953 0.381 -27.342 1.00 94.69 82 GLU A CA 1
ATOM 659 C C . GLU A 1 82 ? 25.443 0.439 -27.071 1.00 94.69 82 GLU A C 1
ATOM 661 O O . GLU A 1 82 ? 24.978 1.238 -26.262 1.00 94.69 82 GLU A O 1
ATOM 666 N N . LYS A 1 83 ? 24.662 -0.452 -27.698 1.00 94.62 83 LYS A N 1
ATOM 667 C CA . LYS A 1 83 ? 23.214 -0.531 -27.466 1.00 94.62 83 LYS A CA 1
ATOM 668 C C . LYS A 1 83 ? 22.883 -1.084 -26.081 1.00 94.62 83 LYS A C 1
ATOM 670 O O . LYS A 1 83 ? 21.922 -0.631 -25.468 1.00 94.62 83 LYS A O 1
ATOM 675 N N . VAL A 1 84 ? 23.678 -2.035 -25.585 1.00 95.00 84 VAL A N 1
ATOM 676 C CA . VAL A 1 84 ? 23.532 -2.568 -24.221 1.00 95.00 84 VAL A CA 1
ATOM 677 C C . VAL A 1 84 ? 23.841 -1.485 -23.191 1.00 95.00 84 VAL A C 1
ATOM 679 O O . VAL A 1 84 ? 23.068 -1.312 -22.254 1.00 95.00 84 VAL A O 1
ATOM 682 N N . LEU A 1 85 ? 24.928 -0.733 -23.384 1.00 96.19 85 LEU A N 1
ATOM 683 C CA . LEU A 1 85 ? 25.304 0.375 -22.503 1.00 96.19 85 LEU A CA 1
ATOM 684 C C . LEU A 1 85 ? 24.201 1.431 -22.445 1.00 96.19 85 LEU A C 1
ATOM 686 O O . LEU A 1 85 ? 23.725 1.747 -21.358 1.00 96.19 85 LEU A O 1
ATOM 690 N N . LYS A 1 86 ? 23.712 1.872 -23.608 1.00 95.75 86 LYS A N 1
ATOM 691 C CA . LYS A 1 86 ? 22.610 2.832 -23.681 1.00 95.75 86 LYS A CA 1
ATOM 692 C C . LYS A 1 86 ? 21.349 2.332 -22.968 1.00 95.75 86 LYS A C 1
ATOM 694 O O . LYS A 1 86 ? 20.748 3.069 -22.198 1.00 95.75 86 LYS A O 1
ATOM 699 N N . TYR A 1 87 ? 20.962 1.072 -23.175 1.00 95.31 87 TYR A N 1
ATOM 700 C CA . TYR A 1 87 ? 19.810 0.490 -22.479 1.00 95.31 87 TYR A CA 1
ATOM 701 C C . TYR A 1 87 ? 19.983 0.500 -20.954 1.00 95.31 87 TYR A C 1
ATOM 703 O O . TYR A 1 87 ? 19.032 0.790 -20.229 1.00 95.31 87 TYR A O 1
ATOM 711 N N . MET A 1 88 ? 21.184 0.191 -20.457 1.00 95.19 88 MET A N 1
ATOM 712 C CA . MET A 1 88 ? 21.466 0.224 -19.021 1.00 95.19 88 MET A CA 1
ATOM 713 C C . MET A 1 88 ? 21.391 1.651 -18.465 1.00 95.19 88 MET A C 1
ATOM 715 O O . MET A 1 88 ? 20.770 1.853 -17.424 1.00 95.19 88 MET A O 1
ATOM 719 N N . GLU A 1 89 ? 21.952 2.640 -19.164 1.00 96.88 89 GLU A N 1
ATOM 720 C CA . GLU A 1 89 ? 21.869 4.062 -18.794 1.00 96.88 89 GLU A CA 1
ATOM 721 C C . GLU A 1 89 ? 20.417 4.564 -18.759 1.00 96.88 89 GLU A C 1
ATOM 723 O O . GLU A 1 89 ? 19.988 5.188 -17.781 1.00 96.88 89 GLU A O 1
ATOM 728 N N . ASP A 1 90 ? 19.629 4.225 -19.782 1.00 95.62 90 ASP A N 1
ATOM 729 C CA . ASP A 1 90 ? 18.207 4.562 -19.856 1.00 95.62 90 ASP A CA 1
ATOM 730 C C . ASP A 1 90 ? 17.431 3.919 -18.690 1.00 95.62 90 ASP A C 1
ATOM 732 O O . ASP A 1 90 ? 16.613 4.577 -18.037 1.00 95.62 90 ASP A O 1
ATOM 736 N N . LYS A 1 91 ? 17.705 2.645 -18.368 1.00 94.31 91 LYS A N 1
ATOM 737 C CA . LYS A 1 91 ? 17.060 1.949 -17.242 1.00 94.31 91 LYS A CA 1
ATOM 738 C C . LYS A 1 91 ? 17.464 2.534 -15.889 1.00 94.31 91 LYS A C 1
ATOM 740 O O . LYS A 1 91 ? 16.591 2.673 -15.033 1.00 94.31 91 LYS A O 1
ATOM 745 N N . LEU A 1 92 ? 18.726 2.912 -15.690 1.00 95.94 92 LEU A N 1
ATOM 746 C CA . LEU A 1 92 ? 19.171 3.589 -14.465 1.00 95.94 92 LEU A CA 1
ATOM 747 C C . LEU A 1 92 ? 18.441 4.922 -14.285 1.00 95.94 92 LEU A C 1
ATOM 749 O O . LEU A 1 92 ? 17.835 5.154 -13.241 1.00 95.94 92 LEU A O 1
ATOM 753 N N . THR A 1 93 ? 18.368 5.724 -15.347 1.00 97.50 93 THR A N 1
ATOM 754 C CA . THR A 1 93 ? 17.660 7.012 -15.337 1.00 97.50 93 THR A CA 1
ATOM 755 C C . THR A 1 93 ? 16.174 6.841 -14.993 1.00 97.50 93 THR A C 1
ATOM 757 O O . THR A 1 93 ? 15.620 7.582 -14.178 1.00 97.50 93 THR A O 1
ATOM 760 N N . GLN A 1 94 ? 15.509 5.825 -15.556 1.00 94.62 94 GLN A N 1
ATOM 761 C CA . GLN A 1 94 ? 14.118 5.500 -15.215 1.00 94.62 94 GLN A CA 1
ATOM 762 C C . GLN A 1 94 ? 13.952 5.093 -13.742 1.00 94.62 94 GLN A C 1
ATOM 764 O O . GLN A 1 94 ? 12.960 5.473 -13.109 1.00 94.62 94 GLN A O 1
ATOM 769 N N . LYS A 1 95 ? 14.898 4.329 -13.180 1.00 94.50 95 LYS A N 1
ATOM 770 C CA . LYS A 1 95 ? 14.876 3.950 -11.759 1.00 94.50 95 LYS A CA 1
ATOM 771 C C . LYS A 1 95 ? 15.074 5.167 -10.855 1.00 94.50 95 LYS A C 1
ATOM 773 O O . LYS A 1 95 ? 14.319 5.299 -9.894 1.00 94.50 95 LYS A O 1
ATOM 778 N N . ASP A 1 96 ? 15.969 6.089 -11.197 1.00 97.44 96 ASP A N 1
ATOM 779 C CA . ASP A 1 96 ? 16.164 7.337 -10.448 1.00 97.44 96 ASP A CA 1
ATOM 780 C C . ASP A 1 96 ? 14.903 8.212 -10.451 1.00 97.44 96 ASP A C 1
ATOM 782 O O . ASP A 1 96 ? 14.469 8.716 -9.410 1.00 97.44 96 ASP A O 1
ATOM 786 N N . MET A 1 97 ? 14.240 8.341 -11.603 1.00 96.75 97 MET A N 1
ATOM 787 C CA . MET A 1 97 ? 12.946 9.024 -11.698 1.00 96.75 97 MET A CA 1
ATOM 788 C C . MET A 1 97 ? 11.880 8.367 -10.813 1.00 96.75 97 MET A C 1
ATOM 790 O O . MET A 1 97 ? 11.113 9.061 -10.136 1.00 96.75 97 MET A O 1
ATOM 794 N N . LEU A 1 98 ? 11.827 7.032 -10.794 1.00 94.19 98 LEU A N 1
ATOM 795 C CA . LEU A 1 98 ? 10.892 6.288 -9.955 1.00 94.19 98 LEU A CA 1
ATOM 796 C C . LEU A 1 98 ? 11.187 6.488 -8.463 1.00 94.19 98 LEU A C 1
ATOM 798 O O . LEU A 1 98 ? 10.251 6.733 -7.701 1.00 94.19 98 LEU A O 1
ATOM 802 N N . ILE A 1 99 ? 12.456 6.442 -8.052 1.00 96.75 99 ILE A N 1
ATOM 803 C CA . ILE A 1 99 ? 12.882 6.705 -6.671 1.00 96.75 99 ILE A CA 1
ATOM 804 C C . ILE A 1 99 ? 12.411 8.092 -6.235 1.00 96.75 99 ILE A C 1
ATOM 806 O O . ILE A 1 99 ? 1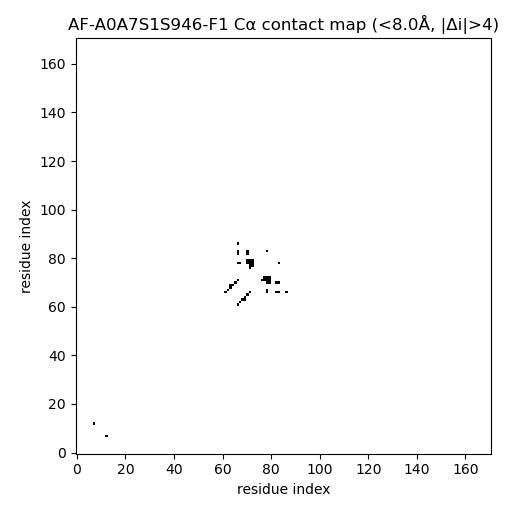1.712 8.212 -5.229 1.00 96.75 99 ILE A O 1
ATOM 810 N N . ASN A 1 100 ? 12.704 9.127 -7.024 1.00 97.50 100 ASN A N 1
ATOM 811 C CA . ASN A 1 100 ? 12.292 10.497 -6.715 1.00 97.50 100 ASN A CA 1
ATOM 812 C C . ASN A 1 100 ? 10.769 10.618 -6.573 1.00 97.50 100 ASN A C 1
ATOM 814 O O . ASN A 1 100 ? 10.266 11.188 -5.602 1.00 97.50 100 ASN A O 1
ATOM 818 N N . LYS A 1 101 ? 10.012 10.000 -7.488 1.00 96.69 101 LYS A N 1
ATOM 819 C CA . LYS A 1 101 ? 8.546 9.964 -7.422 1.00 96.69 101 LYS A CA 1
ATOM 820 C C . LYS A 1 101 ? 8.038 9.276 -6.151 1.00 96.69 101 LYS A C 1
ATOM 822 O O . LYS A 1 101 ? 7.085 9.758 -5.535 1.00 96.69 101 LYS A O 1
ATOM 827 N N . LEU A 1 102 ? 8.640 8.154 -5.759 1.00 95.56 102 LEU A N 1
ATOM 828 C CA . LEU A 1 102 ? 8.261 7.419 -4.550 1.00 95.56 102 LEU A CA 1
ATOM 829 C C . LEU A 1 102 ? 8.606 8.198 -3.277 1.00 95.56 102 LEU A C 1
ATOM 831 O O . LEU A 1 102 ? 7.787 8.231 -2.360 1.00 95.56 102 LEU A O 1
ATOM 835 N N . LEU A 1 103 ? 9.751 8.883 -3.234 1.00 97.81 103 LEU A N 1
ATOM 836 C CA . LEU A 1 103 ? 10.132 9.752 -2.118 1.00 97.81 103 LEU A CA 1
ATOM 837 C C . LEU A 1 103 ? 9.126 10.895 -1.923 1.00 97.81 103 LEU A C 1
ATOM 839 O O . LEU A 1 103 ? 8.651 11.107 -0.806 1.00 97.81 103 LEU A O 1
ATOM 843 N N . MET A 1 104 ? 8.723 11.568 -3.008 1.00 97.12 104 MET A N 1
ATOM 844 C CA . MET A 1 104 ? 7.700 12.621 -2.954 1.00 97.12 104 MET A CA 1
ATOM 845 C C . MET A 1 104 ? 6.358 12.090 -2.436 1.00 97.12 104 MET A C 1
ATOM 847 O O . MET A 1 104 ? 5.741 12.700 -1.561 1.00 97.12 104 MET A O 1
ATOM 851 N N . LYS A 1 105 ? 5.913 10.926 -2.930 1.00 97.00 105 LYS A N 1
ATOM 852 C CA . LYS A 1 105 ? 4.690 10.273 -2.434 1.00 97.00 105 LYS A CA 1
ATOM 853 C C . LYS A 1 105 ? 4.797 9.908 -0.955 1.00 97.00 105 LYS A C 1
ATOM 855 O O . LYS A 1 105 ? 3.863 10.159 -0.202 1.00 97.00 105 LYS A O 1
ATOM 860 N N . ASN A 1 106 ? 5.930 9.356 -0.524 1.00 96.56 106 ASN A N 1
ATOM 861 C CA . ASN A 1 106 ? 6.161 9.001 0.874 1.00 96.56 106 ASN A CA 1
ATOM 862 C C . ASN A 1 106 ? 6.055 10.232 1.786 1.00 96.56 106 ASN A C 1
ATOM 864 O O . ASN A 1 106 ? 5.402 10.176 2.827 1.00 96.56 106 ASN A O 1
ATOM 868 N N . GLN A 1 107 ? 6.636 11.359 1.371 1.00 97.81 107 GLN A N 1
ATOM 869 C CA . GLN A 1 107 ? 6.517 12.622 2.094 1.00 97.81 107 GLN A CA 1
ATOM 870 C C . GLN A 1 107 ? 5.064 13.120 2.144 1.00 97.81 107 GLN A C 1
ATOM 872 O O . GLN A 1 107 ? 4.598 13.518 3.213 1.00 97.81 107 GLN A O 1
ATOM 877 N N . ALA A 1 108 ? 4.325 13.040 1.034 1.00 97.12 108 ALA A N 1
ATOM 878 C CA . ALA A 1 108 ? 2.908 13.400 0.995 1.00 97.12 108 ALA A CA 1
ATOM 879 C C . ALA A 1 108 ? 2.061 12.529 1.941 1.00 97.12 108 ALA A C 1
ATOM 881 O O . ALA A 1 108 ? 1.254 13.058 2.707 1.00 97.12 108 ALA A O 1
ATOM 882 N N . TYR A 1 109 ? 2.287 11.211 1.963 1.00 96.94 109 TYR A N 1
ATOM 883 C CA . TYR A 1 109 ? 1.590 10.310 2.883 1.00 96.94 109 TYR A CA 1
ATOM 884 C C . TYR A 1 109 ? 1.928 10.594 4.344 1.00 96.94 109 TYR A C 1
ATOM 886 O O . TYR A 1 109 ? 1.018 10.648 5.165 1.00 96.94 109 TYR A O 1
ATOM 894 N N . LYS A 1 110 ? 3.194 10.875 4.677 1.00 97.12 110 LYS A N 1
ATOM 895 C CA . LYS A 1 110 ? 3.585 11.288 6.037 1.00 97.12 110 LYS A CA 1
ATOM 896 C C . LYS A 1 110 ? 2.831 12.535 6.502 1.00 97.12 110 LYS A C 1
ATOM 898 O O . LYS A 1 110 ? 2.400 12.595 7.650 1.00 97.12 110 LYS A O 1
ATOM 903 N N . ILE A 1 111 ? 2.656 13.521 5.623 1.00 97.38 111 ILE A N 1
ATOM 904 C CA . ILE A 1 111 ? 1.880 14.733 5.927 1.00 97.38 111 ILE A CA 1
ATOM 905 C C . ILE A 1 111 ? 0.397 14.389 6.111 1.00 97.38 111 ILE A C 1
ATOM 907 O O . ILE A 1 111 ? -0.226 14.856 7.063 1.00 97.38 111 ILE A O 1
ATOM 911 N N . SER A 1 112 ? -0.162 13.554 5.232 1.00 96.44 112 SER A N 1
ATOM 912 C CA . SER A 1 112 ? -1.563 13.130 5.312 1.00 96.44 112 SER A CA 1
ATOM 913 C C . SER A 1 112 ? -1.868 12.357 6.597 1.00 96.44 112 SER A C 1
ATOM 915 O O . SER A 1 112 ? -2.898 12.607 7.216 1.00 96.44 112 SER A O 1
ATOM 917 N N . ILE A 1 113 ? -0.969 11.461 7.015 1.00 96.19 113 ILE A N 1
ATOM 918 C CA . ILE A 1 113 ? -1.082 10.701 8.267 1.00 96.19 113 ILE A CA 1
ATOM 919 C C . ILE A 1 113 ? -1.093 11.661 9.455 1.00 96.19 113 ILE A C 1
ATOM 921 O O . ILE A 1 113 ? -2.055 11.660 10.215 1.00 96.19 113 ILE A O 1
ATOM 925 N N . LYS A 1 114 ? -0.108 12.565 9.552 1.00 96.44 114 LYS A N 1
ATOM 926 C CA . LYS A 1 114 ? -0.064 13.571 10.628 1.00 96.44 114 LYS A CA 1
ATOM 927 C C . LYS A 1 114 ? -1.336 14.414 10.692 1.00 96.44 114 LYS A C 1
ATOM 929 O O . LYS A 1 114 ? -1.818 14.742 11.772 1.00 96.44 114 LYS A O 1
ATOM 934 N N . LYS A 1 115 ? -1.889 14.786 9.534 1.00 96.06 115 LYS A N 1
ATOM 935 C CA . LYS A 1 115 ? -3.146 15.539 9.465 1.00 96.06 115 LYS A CA 1
ATOM 936 C C . LYS A 1 115 ? -4.324 14.719 9.995 1.00 96.06 115 LYS A C 1
ATOM 938 O O . LYS A 1 115 ? -5.123 15.259 10.755 1.00 96.06 115 LYS A O 1
ATOM 943 N N . ALA A 1 116 ? -4.430 13.449 9.610 1.00 94.69 116 ALA A N 1
ATOM 944 C CA . ALA A 1 116 ? -5.478 12.556 10.097 1.00 94.69 116 ALA A CA 1
ATOM 945 C C . ALA A 1 116 ? -5.360 12.312 11.611 1.00 94.69 116 ALA A C 1
ATOM 947 O O . ALA A 1 116 ? -6.361 12.395 12.315 1.00 94.69 116 ALA A O 1
ATOM 948 N N . GLU A 1 117 ? -4.144 12.109 12.123 1.00 94.44 117 GLU A N 1
ATOM 949 C CA . GLU A 1 117 ? -3.871 11.972 13.560 1.00 94.44 117 GLU A CA 1
ATOM 950 C C . GLU A 1 117 ? -4.294 13.224 14.341 1.00 94.44 117 GLU A C 1
ATOM 952 O O . GLU A 1 117 ? -4.991 13.114 15.348 1.00 94.44 117 GLU A O 1
ATOM 957 N N . MET A 1 118 ? -3.952 14.424 13.853 1.00 93.25 118 MET A N 1
ATOM 958 C CA . MET A 1 118 ? -4.397 15.680 14.473 1.00 93.25 118 MET A CA 1
ATOM 959 C C . MET A 1 118 ? -5.922 15.828 14.466 1.00 93.25 118 MET A C 1
ATOM 961 O O . MET A 1 118 ? -6.499 16.265 15.458 1.00 93.25 118 MET A O 1
ATOM 965 N N . GLN A 1 119 ? -6.588 15.453 13.370 1.00 91.12 119 GLN A N 1
ATOM 966 C CA . GLN A 1 119 ? -8.051 15.481 13.296 1.00 91.12 119 GLN A CA 1
ATOM 967 C C . GLN A 1 119 ? -8.696 14.492 14.269 1.00 91.12 119 GLN A C 1
ATOM 969 O O . GLN A 1 119 ? -9.710 14.822 14.878 1.00 91.12 119 GLN A O 1
ATOM 974 N N . LEU A 1 120 ? -8.115 13.300 14.424 1.00 89.38 120 LEU A N 1
ATOM 975 C CA . LEU A 1 120 ? -8.599 12.300 15.370 1.00 89.38 120 LEU A CA 1
ATOM 976 C C . LEU A 1 120 ? -8.475 12.816 16.806 1.00 89.38 120 LEU A C 1
ATOM 978 O O . LEU A 1 120 ? -9.452 12.773 17.544 1.00 89.38 120 LEU A O 1
ATOM 982 N N . LYS A 1 121 ? -7.314 13.386 17.153 1.00 90.00 121 LYS A N 1
ATOM 983 C CA . LYS A 1 121 ? -7.058 13.974 18.471 1.00 90.00 121 LYS A CA 1
ATOM 984 C C . LYS A 1 121 ? -8.023 15.119 18.796 1.00 90.00 121 LYS A C 1
ATOM 986 O O . LYS A 1 121 ? -8.598 15.155 19.876 1.00 90.00 121 LYS A O 1
ATOM 991 N N . SER A 1 122 ? -8.244 16.027 17.847 1.00 84.81 122 SER A N 1
ATOM 992 C CA . SER A 1 122 ? -9.201 17.121 18.039 1.00 84.81 122 SER A CA 1
ATOM 993 C C . SER A 1 122 ? -10.626 16.599 18.237 1.00 84.81 122 SER A C 1
ATOM 995 O O . SER A 1 122 ? -11.336 17.106 19.096 1.00 84.81 122 SER A O 1
ATOM 997 N N . LYS A 1 123 ? -11.046 15.564 17.495 1.00 83.12 123 LYS A N 1
ATOM 998 C CA . LYS A 1 123 ? -12.368 14.950 17.679 1.00 83.12 123 LYS A CA 1
ATOM 999 C C . LYS A 1 123 ? -12.523 14.253 19.027 1.00 83.12 123 LYS A C 1
ATOM 1001 O O . LYS A 1 123 ? -13.611 14.321 19.581 1.00 83.12 123 LYS A O 1
ATOM 1006 N N . THR A 1 124 ? -11.487 13.584 19.532 1.00 81.81 124 THR A N 1
ATOM 1007 C CA . THR A 1 124 ? -11.544 12.962 20.863 1.00 81.81 124 THR A CA 1
ATOM 1008 C C . THR A 1 124 ? -11.655 14.019 21.956 1.00 81.81 124 THR A C 1
ATOM 1010 O O . THR A 1 124 ? -12.534 13.910 22.794 1.00 81.81 124 THR A O 1
ATOM 1013 N N . GLU A 1 125 ? -10.861 15.093 21.888 1.00 78.88 125 GLU A N 1
ATOM 1014 C CA . GLU A 1 125 ? -10.909 16.178 22.882 1.00 78.88 125 GLU A CA 1
ATOM 1015 C C . GLU A 1 125 ? -12.260 16.921 22.855 1.00 78.88 125 GLU A C 1
ATOM 1017 O O . GLU A 1 125 ? -12.874 17.134 23.893 1.00 78.88 125 GLU A O 1
ATOM 1022 N N . THR A 1 126 ? -12.789 17.244 21.669 1.00 72.25 126 THR A N 1
ATOM 1023 C CA . THR A 1 126 ? -14.121 17.870 21.546 1.00 72.25 126 THR A CA 1
ATOM 1024 C C . THR A 1 126 ? -15.264 16.918 21.918 1.00 72.25 126 THR A C 1
ATOM 1026 O O . THR A 1 126 ? -16.298 17.364 22.409 1.00 72.25 126 THR A O 1
ATOM 1029 N N . GLY A 1 127 ? -15.106 15.614 21.671 1.00 72.69 127 GLY A N 1
ATOM 1030 C CA . GLY A 1 127 ? -16.076 14.594 22.070 1.00 72.69 127 GLY A CA 1
ATOM 1031 C C . GLY A 1 127 ? -16.172 14.454 23.587 1.00 72.69 127 GLY A C 1
ATOM 1032 O O . GLY A 1 127 ? -17.282 14.402 24.112 1.00 72.69 127 GLY A O 1
ATOM 1033 N N . ASP A 1 128 ? -15.031 14.478 24.277 1.00 69.56 128 ASP A N 1
ATOM 1034 C CA . ASP A 1 128 ? -14.967 14.440 25.740 1.00 69.56 128 ASP A CA 1
ATOM 1035 C C . ASP A 1 128 ? -15.601 15.698 26.362 1.00 69.56 128 ASP A C 1
ATOM 1037 O O . ASP A 1 128 ? -16.383 15.589 27.309 1.00 69.56 128 ASP A O 1
ATOM 1041 N N . ASP A 1 129 ? -15.348 16.883 25.792 1.00 73.06 129 ASP A N 1
ATOM 1042 C CA . ASP A 1 129 ? -15.959 18.140 26.247 1.00 73.06 129 ASP A CA 1
ATOM 1043 C C . ASP A 1 129 ? -17.487 18.147 26.063 1.00 73.06 129 ASP A C 1
ATOM 1045 O O . ASP A 1 129 ? -18.226 18.560 26.960 1.00 73.06 129 ASP A O 1
ATOM 1049 N N . LEU A 1 130 ? -17.985 17.663 24.918 1.00 73.50 130 LEU A N 1
ATOM 1050 C CA . LEU A 1 130 ? -19.425 17.567 24.663 1.00 73.50 130 LEU A CA 1
ATOM 1051 C C . LEU A 1 130 ? -20.089 16.561 25.614 1.00 73.50 130 LEU A C 1
ATOM 1053 O O . LEU A 1 130 ? -21.120 16.864 26.214 1.00 73.50 130 LEU A O 1
ATOM 1057 N N . GLN A 1 131 ? -19.461 15.399 25.815 1.00 76.94 131 GLN A N 1
ATOM 1058 C CA . GLN A 1 131 ? -19.954 14.368 26.726 1.00 76.94 131 GLN A CA 1
ATOM 1059 C C . GLN A 1 131 ? -19.992 14.857 28.183 1.00 76.94 131 GLN A C 1
ATOM 1061 O O . GLN A 1 131 ? -20.907 14.503 28.928 1.00 76.94 131 GLN A O 1
ATOM 1066 N N . TYR A 1 132 ? -19.035 15.695 28.594 1.00 80.12 132 TYR A N 1
ATOM 1067 C CA . TYR A 1 132 ? -19.028 16.318 29.917 1.00 80.12 132 TYR A CA 1
ATOM 1068 C C . TYR A 1 132 ? -20.211 17.276 30.120 1.00 80.12 132 TYR A C 1
ATOM 1070 O O . TYR A 1 132 ? -20.85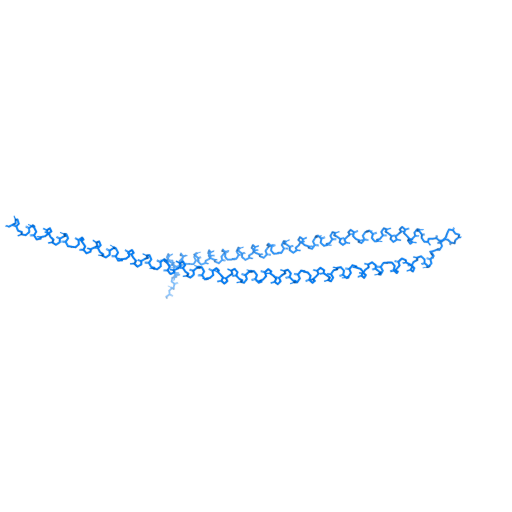0 17.254 31.175 1.00 80.12 132 TYR A O 1
ATOM 1078 N N . ILE A 1 133 ? -20.525 18.098 29.112 1.00 82.81 133 ILE A N 1
ATOM 1079 C CA . ILE A 1 133 ? -21.660 19.033 29.155 1.00 82.81 133 ILE A CA 1
ATOM 1080 C C . ILE A 1 133 ? -22.986 18.268 29.214 1.00 82.81 133 ILE A C 1
ATOM 1082 O O . ILE A 1 133 ? -23.816 18.562 30.075 1.00 82.81 133 ILE A O 1
ATOM 1086 N N . ASP A 1 134 ? -23.164 17.259 28.359 1.00 85.44 134 ASP A N 1
ATOM 1087 C CA . ASP A 1 134 ? -24.376 16.433 28.337 1.00 85.44 134 ASP A CA 1
ATOM 1088 C C . ASP A 1 134 ? -24.587 15.705 29.675 1.00 85.44 134 ASP A C 1
ATOM 1090 O O . ASP A 1 134 ? -25.706 15.631 30.188 1.00 85.44 134 ASP A O 1
ATOM 1094 N N . PHE A 1 135 ? -23.507 15.215 30.292 1.00 86.75 135 PHE A N 1
ATOM 1095 C CA . PHE A 1 135 ? -23.567 14.589 31.612 1.00 86.75 135 PHE A CA 1
ATOM 1096 C C . PHE A 1 135 ? -24.023 15.569 32.705 1.00 86.75 135 PHE A C 1
ATOM 1098 O O . PHE A 1 135 ? -24.880 15.223 33.521 1.00 86.75 135 PHE A O 1
ATOM 1105 N N . HIS A 1 136 ? -23.497 16.799 32.711 1.00 90.56 136 HIS A N 1
ATOM 1106 C CA . HIS A 1 136 ? -23.934 17.850 33.643 1.00 90.56 136 HIS A CA 1
ATOM 1107 C C . HIS A 1 136 ? -25.402 18.223 33.444 1.00 90.56 136 HIS A C 1
ATOM 1109 O O . HIS A 1 136 ? -26.143 18.350 34.418 1.00 90.56 136 HIS A O 1
ATOM 1115 N N . GLN A 1 137 ? -25.843 18.346 32.192 1.00 91.69 137 GLN A N 1
ATOM 1116 C CA . GLN A 1 137 ? -27.241 18.623 31.870 1.00 91.69 137 GLN A CA 1
ATOM 1117 C C . GLN A 1 137 ? -28.164 17.525 32.421 1.00 91.69 137 GLN A C 1
ATOM 1119 O O . GLN A 1 137 ? -29.166 17.826 33.072 1.00 91.69 137 GLN A O 1
ATOM 1124 N N . LEU A 1 138 ? -27.778 16.254 32.265 1.00 92.56 138 LEU A N 1
ATOM 1125 C CA . LEU A 1 138 ? -28.522 15.119 32.812 1.00 92.56 138 LEU A CA 1
ATOM 1126 C C . LEU A 1 138 ? -28.594 15.150 34.351 1.00 92.56 138 LEU A C 1
ATOM 1128 O O . LEU A 1 138 ? -29.620 14.800 34.935 1.00 92.56 138 LEU A O 1
ATOM 1132 N N . GLN A 1 139 ? -27.524 15.579 35.029 1.00 93.94 139 GLN A N 1
ATOM 1133 C CA . GLN A 1 139 ? -27.532 15.743 36.488 1.00 93.94 139 GLN A CA 1
A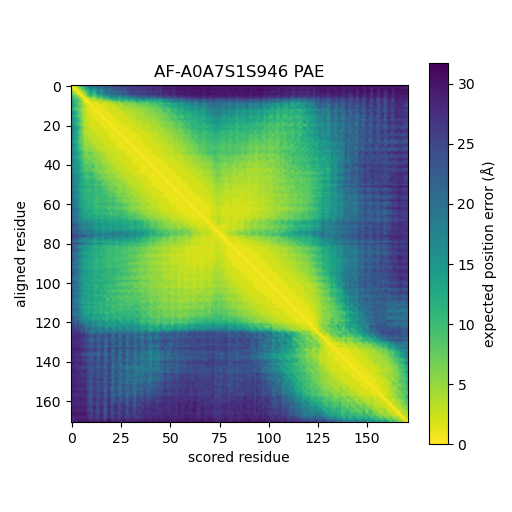TOM 1134 C C . GLN A 1 139 ? -28.498 16.843 36.941 1.00 93.94 139 GLN A C 1
ATOM 1136 O O . GLN A 1 139 ? -29.223 16.640 37.919 1.00 93.94 139 GLN A O 1
ATOM 1141 N N . ILE A 1 140 ? -28.539 17.972 36.228 1.00 94.25 140 ILE A N 1
ATOM 1142 C CA . ILE A 1 140 ? -29.469 19.073 36.513 1.00 94.25 140 ILE A CA 1
ATOM 1143 C C . ILE A 1 140 ? -30.914 18.597 36.340 1.00 94.25 140 ILE A C 1
ATOM 1145 O O . ILE A 1 140 ? -31.746 18.823 37.218 1.00 94.25 140 ILE A O 1
ATOM 1149 N N . GLU A 1 141 ? -31.214 17.901 35.244 1.00 93.81 141 GLU A N 1
ATOM 1150 C CA . GLU A 1 141 ? -32.554 17.367 34.985 1.00 93.81 141 GLU A CA 1
ATOM 1151 C C . GLU A 1 141 ? -32.980 16.358 36.053 1.00 93.81 141 GLU A C 1
ATOM 1153 O O . GLU A 1 141 ? -34.084 16.457 36.587 1.00 93.81 141 GLU A O 1
ATOM 1158 N N . ASN A 1 142 ? -32.090 15.446 36.449 1.00 94.12 142 ASN A N 1
ATOM 1159 C CA . ASN A 1 142 ? -32.365 14.513 37.541 1.00 94.12 142 ASN A CA 1
ATOM 1160 C C . ASN A 1 142 ? -32.627 15.224 38.874 1.00 94.12 142 ASN A C 1
ATOM 1162 O O . ASN A 1 142 ? -33.547 14.836 39.592 1.00 94.12 142 ASN A O 1
ATOM 1166 N N . GLN A 1 143 ? -31.868 16.273 39.208 1.00 95.94 143 GLN A N 1
ATOM 1167 C CA . GLN A 1 143 ? -32.138 17.076 40.406 1.00 95.94 143 GLN A CA 1
ATOM 1168 C C . GLN A 1 143 ? -33.507 17.762 40.342 1.00 95.94 143 GLN A C 1
ATOM 1170 O O . GLN A 1 143 ? -34.239 17.751 41.330 1.00 95.94 143 GLN A O 1
ATOM 1175 N N . GLN A 1 144 ? -33.884 18.308 39.184 1.00 95.06 144 GLN A N 1
ATOM 1176 C CA . GLN A 1 144 ? -35.200 18.923 38.994 1.00 95.06 144 GLN A CA 1
ATOM 1177 C C . GLN A 1 144 ? -36.337 17.900 39.104 1.00 95.06 144 GLN A C 1
ATOM 1179 O O . GLN A 1 144 ? -37.374 18.192 39.701 1.00 95.06 144 GLN A O 1
ATOM 1184 N N . PHE A 1 145 ? -36.162 16.692 38.558 1.00 95.06 145 PHE A N 1
ATOM 1185 C CA . PHE A 1 145 ? -37.150 15.622 38.700 1.00 95.06 145 PHE A CA 1
ATOM 1186 C C . PHE A 1 145 ? -37.287 15.153 40.147 1.00 95.06 145 PHE A C 1
ATOM 1188 O O . PHE A 1 145 ? -38.411 14.968 40.609 1.00 95.06 145 PHE A O 1
ATOM 1195 N N . LEU A 1 146 ? -36.176 15.015 40.875 1.00 94.69 146 LEU A N 1
ATOM 1196 C CA . LEU A 1 146 ? -36.195 14.670 42.297 1.00 94.69 146 LEU A CA 1
ATOM 1197 C C . LEU A 1 146 ? -36.953 15.713 43.123 1.00 94.69 146 LEU A C 1
ATOM 1199 O O . LEU A 1 146 ? -37.828 15.331 43.895 1.00 94.69 146 LEU A O 1
ATOM 1203 N N . GLN A 1 147 ? -36.700 17.008 42.897 1.00 94.88 147 GLN A N 1
ATOM 1204 C CA . GLN A 1 147 ? -37.449 18.081 43.563 1.00 94.88 147 GLN A CA 1
ATOM 1205 C C . GLN A 1 147 ? -38.952 17.992 43.291 1.00 94.88 147 GLN A C 1
ATOM 1207 O O . GLN A 1 147 ? -39.747 18.046 44.223 1.00 94.88 147 GLN A O 1
ATOM 1212 N N . ARG A 1 148 ? -39.360 17.785 42.033 1.00 94.44 148 ARG A N 1
ATOM 1213 C CA . ARG A 1 148 ? -40.788 17.643 41.696 1.00 94.44 148 ARG A CA 1
ATOM 1214 C C . ARG A 1 148 ? -41.441 16.435 42.365 1.00 94.44 148 ARG A C 1
ATOM 1216 O O . ARG A 1 148 ? -42.614 16.497 42.719 1.00 94.44 148 ARG A O 1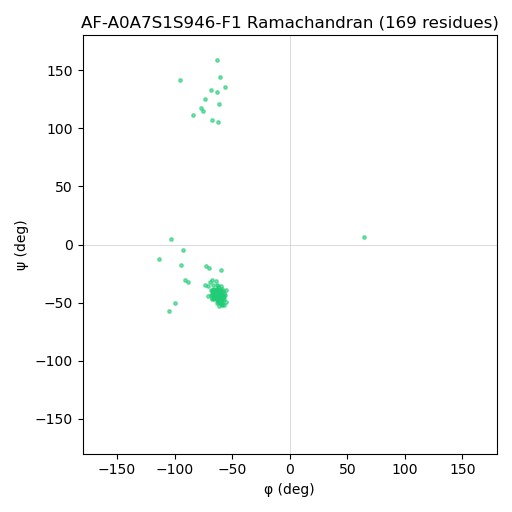
ATOM 1223 N N . ILE A 1 149 ? -40.708 15.331 42.510 1.00 94.38 149 ILE A N 1
ATOM 1224 C CA . ILE A 1 149 ? -41.201 14.141 43.213 1.00 94.38 149 ILE A CA 1
ATOM 1225 C C . ILE A 1 149 ? -41.370 14.437 44.707 1.00 94.38 149 ILE A C 1
ATOM 1227 O O . ILE A 1 149 ? -42.386 14.052 45.283 1.00 94.38 149 ILE A O 1
ATOM 1231 N N . GLU A 1 150 ? -40.414 15.126 45.334 1.00 94.12 150 GLU A N 1
ATOM 1232 C CA . GLU A 1 150 ? -40.530 15.551 46.734 1.00 94.12 150 GLU A CA 1
ATOM 1233 C C . GLU A 1 150 ? -41.729 16.479 46.953 1.00 94.12 150 GLU A C 1
ATOM 1235 O O . GLU A 1 150 ? -42.531 16.223 47.849 1.00 94.12 150 GLU A O 1
ATOM 1240 N N . GLU A 1 151 ? -41.913 17.488 46.099 1.00 94.19 151 GLU A N 1
ATOM 1241 C CA . GLU A 1 151 ? -43.058 18.405 46.163 1.00 94.19 151 GLU A CA 1
ATOM 1242 C C . GLU A 1 151 ? -44.396 17.658 46.046 1.00 94.19 151 GLU A C 1
ATOM 1244 O O . GLU A 1 151 ? -45.298 17.856 46.864 1.00 94.19 151 GLU A O 1
ATOM 1249 N N . ALA A 1 152 ? -44.515 16.74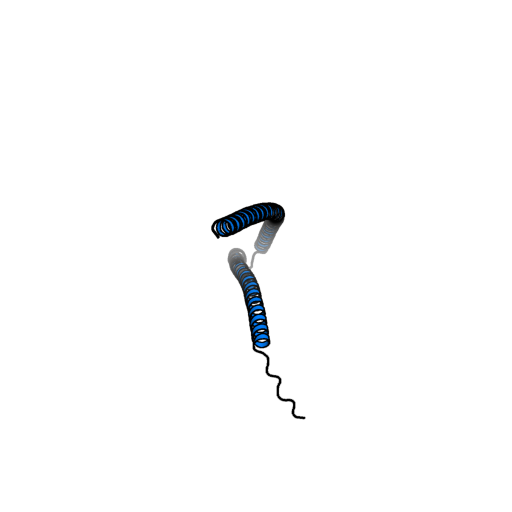4 45.077 1.00 91.75 152 ALA A N 1
ATOM 1250 C CA . ALA A 1 152 ? -45.719 15.937 44.894 1.00 91.75 152 ALA A CA 1
ATOM 1251 C C . ALA A 1 152 ? -45.988 15.012 46.095 1.00 91.75 152 ALA A C 1
ATOM 1253 O O . ALA A 1 152 ? -47.137 14.855 46.514 1.00 91.75 152 ALA A O 1
ATOM 1254 N N . ASN A 1 153 ? -44.942 14.421 46.679 1.00 91.94 153 ASN A N 1
ATOM 1255 C CA . ASN A 1 153 ? -45.065 13.590 47.876 1.00 91.94 153 ASN A CA 1
ATOM 1256 C C . ASN A 1 153 ? -45.506 14.411 49.096 1.00 91.94 153 ASN A C 1
ATOM 1258 O O . ASN A 1 153 ? -46.357 13.952 49.860 1.00 91.94 153 ASN A O 1
ATOM 1262 N N . GLU A 1 154 ? -44.976 15.625 49.277 1.00 93.25 154 GLU A N 1
ATOM 1263 C CA . GLU A 1 154 ? -45.417 16.531 50.340 1.00 93.25 154 GLU A CA 1
ATOM 1264 C C . GLU A 1 154 ? -46.882 16.945 50.184 1.00 93.25 154 GLU A C 1
ATOM 1266 O O . GLU A 1 154 ? -47.616 17.008 51.174 1.00 93.25 154 GLU A O 1
ATOM 1271 N N . GLU A 1 155 ? -47.326 17.247 48.962 1.00 90.31 155 GLU A N 1
ATOM 1272 C CA . GLU A 1 155 ? -48.733 17.552 48.695 1.00 90.31 155 GLU A CA 1
ATOM 1273 C C . GLU A 1 155 ? -49.637 16.359 49.005 1.00 90.31 155 GLU A C 1
ATOM 1275 O O . GLU A 1 155 ? -50.666 16.531 49.662 1.00 90.31 155 GLU A O 1
ATOM 1280 N N . LEU A 1 156 ? -49.235 15.149 48.606 1.00 89.44 156 LEU A N 1
ATOM 1281 C CA . LEU A 1 156 ? -49.972 13.922 48.904 1.00 89.44 156 LEU A CA 1
ATOM 1282 C C . LEU A 1 156 ? -50.114 13.709 50.421 1.00 89.44 156 LEU A C 1
ATOM 1284 O O . LEU A 1 156 ? -51.212 13.448 50.913 1.00 89.44 156 LEU A O 1
ATOM 1288 N N . LEU A 1 157 ? -49.023 13.892 51.171 1.00 87.56 157 LEU A N 1
ATOM 1289 C CA . LEU A 1 157 ? -49.003 13.845 52.637 1.00 87.56 157 LEU A CA 1
ATOM 1290 C C . LEU A 1 157 ? -49.943 14.886 53.257 1.00 87.56 157 LEU A C 1
ATOM 1292 O O . LEU A 1 157 ? -50.706 14.563 54.166 1.00 87.56 157 LEU A O 1
ATOM 1296 N N . LYS A 1 158 ? -49.936 16.125 52.751 1.00 88.56 158 LYS A N 1
ATOM 1297 C CA . LYS A 1 158 ? -50.843 17.188 53.218 1.00 88.56 158 LYS A CA 1
ATOM 1298 C C . LYS A 1 158 ? -52.310 16.844 52.951 1.00 88.56 158 LYS A C 1
ATOM 1300 O O . LYS A 1 158 ? -53.154 17.145 53.793 1.00 88.56 158 LYS A O 1
ATOM 1305 N N . MET A 1 159 ? -52.628 16.232 51.808 1.00 85.62 159 MET A N 1
ATOM 1306 C CA . MET A 1 159 ? -53.994 15.798 51.492 1.00 85.62 159 MET A CA 1
ATOM 1307 C C . MET A 1 159 ? -54.455 14.657 52.400 1.00 85.62 159 MET A C 1
ATOM 1309 O O . MET A 1 159 ? -55.539 14.766 52.967 1.00 85.62 159 MET A O 1
ATOM 1313 N N . LEU A 1 160 ? -53.615 13.639 52.611 1.00 81.69 160 LEU A N 1
ATOM 1314 C CA . LEU A 1 160 ? -53.881 12.539 53.547 1.00 81.69 160 LEU A CA 1
ATOM 1315 C C . LEU A 1 160 ? -54.177 13.060 54.954 1.00 81.69 160 LEU A C 1
ATOM 1317 O O . LEU A 1 160 ? -55.210 12.742 55.534 1.00 81.69 160 LEU A O 1
ATOM 1321 N N . HIS A 1 161 ? -53.330 13.951 55.470 1.00 81.88 161 HIS A N 1
ATOM 1322 C CA . HIS A 1 161 ? -53.529 14.520 56.802 1.00 81.88 161 HIS A CA 1
ATOM 1323 C C . HIS A 1 161 ? -54.815 15.357 56.901 1.00 81.88 161 HIS A C 1
ATOM 1325 O O . HIS A 1 161 ? -55.460 15.432 57.947 1.00 81.88 161 HIS A O 1
ATOM 1331 N N . ARG A 1 162 ? -55.218 15.996 55.795 1.00 78.88 162 ARG A N 1
ATOM 1332 C CA . ARG A 1 162 ? -56.464 16.763 55.712 1.00 78.88 162 ARG A CA 1
ATOM 1333 C C . ARG A 1 162 ? -57.699 15.864 55.658 1.00 78.88 162 ARG A C 1
ATOM 1335 O O . ARG A 1 162 ? -58.729 16.261 56.202 1.00 78.88 162 ARG A O 1
ATOM 1342 N N . GLU A 1 163 ? -57.616 14.706 55.007 1.00 76.19 163 GLU A N 1
ATOM 1343 C CA . GLU A 1 163 ? -58.668 13.683 55.020 1.00 76.19 163 GLU A CA 1
ATOM 1344 C C . GLU A 1 163 ? -58.812 13.053 56.407 1.00 76.19 163 GLU A C 1
ATOM 1346 O O . GLU A 1 163 ? -59.916 13.059 56.943 1.00 76.19 163 GLU A O 1
ATOM 1351 N N . GLU A 1 164 ? -57.711 12.661 57.054 1.00 73.69 164 GLU A N 1
ATOM 1352 C CA . GLU A 1 164 ? -57.722 12.134 58.430 1.00 73.69 164 GLU A CA 1
ATOM 1353 C C . GLU A 1 164 ? -58.372 13.116 59.420 1.00 73.69 164 GLU A C 1
ATOM 1355 O O . GLU A 1 164 ? -59.202 12.735 60.246 1.00 73.69 164 GLU A O 1
ATOM 1360 N N . MET A 1 165 ? -58.050 14.409 59.311 1.00 70.50 165 MET A N 1
ATOM 1361 C CA . MET A 1 165 ? -58.664 15.464 60.126 1.00 70.50 165 MET A CA 1
ATOM 1362 C C . MET A 1 165 ? -60.150 15.677 59.804 1.00 70.50 165 MET A C 1
ATOM 1364 O O . ME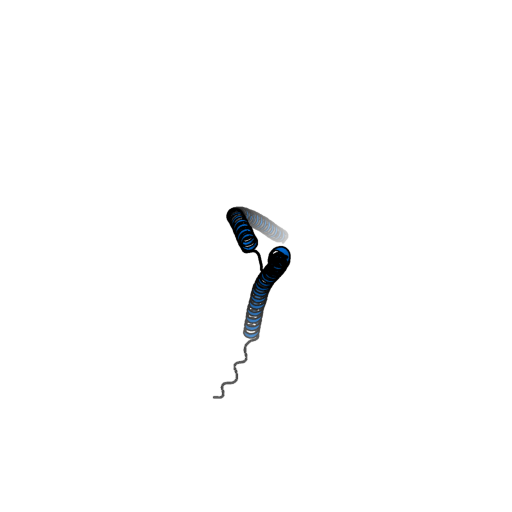T A 1 165 ? -60.914 16.078 60.678 1.00 70.50 165 MET A O 1
ATOM 1368 N N . ARG A 1 166 ? -60.580 15.434 58.560 1.00 70.50 166 ARG A N 1
ATOM 1369 C CA . ARG A 1 166 ? -61.997 15.494 58.169 1.00 70.50 166 ARG A CA 1
ATOM 1370 C C . ARG A 1 166 ? -62.780 14.333 58.766 1.00 70.50 166 ARG A C 1
ATOM 1372 O O . ARG A 1 166 ? -63.858 14.563 59.311 1.00 70.50 166 ARG A O 1
ATOM 1379 N N . ASP A 1 167 ? -62.220 13.133 58.703 1.00 69.00 167 ASP A N 1
ATOM 1380 C CA . ASP A 1 167 ? -62.830 11.923 59.249 1.00 69.00 167 ASP A CA 1
ATOM 1381 C C . ASP A 1 167 ? -62.903 11.978 60.783 1.00 69.00 167 ASP A C 1
ATOM 1383 O O . ASP A 1 167 ? -63.907 11.573 61.364 1.00 69.00 167 ASP A O 1
ATOM 1387 N N . ALA A 1 168 ? -61.912 12.586 61.444 1.00 62.94 168 ALA A N 1
ATOM 1388 C CA . ALA A 1 168 ? -61.921 12.827 62.890 1.00 62.94 168 ALA A CA 1
ATOM 1389 C C . ALA A 1 168 ? -62.942 13.887 63.360 1.00 62.94 168 ALA A C 1
ATOM 1391 O O . ALA A 1 168 ? -63.273 13.921 64.540 1.00 62.94 168 ALA A O 1
ATOM 1392 N N . VAL A 1 169 ? -63.423 14.765 62.470 1.00 56.06 169 VAL A N 1
ATOM 1393 C CA . VAL A 1 169 ? -64.446 15.794 62.770 1.00 56.06 169 VAL A CA 1
ATOM 1394 C C . VAL A 1 169 ? -65.866 15.306 62.437 1.00 56.06 169 VAL A C 1
ATOM 1396 O O . VAL A 1 169 ? -66.844 15.890 62.903 1.00 56.06 169 VAL A O 1
ATOM 1399 N N . LEU A 1 170 ? -65.992 14.250 61.626 1.00 54.12 170 LEU A N 1
ATOM 1400 C CA . LEU A 1 170 ? -67.262 13.609 61.259 1.00 54.12 170 LEU A CA 1
ATOM 1401 C C . LEU A 1 170 ? -67.650 12.428 62.176 1.00 54.12 170 LEU A C 1
ATOM 1403 O O . LEU A 1 170 ? -68.749 11.892 62.016 1.00 54.12 170 LEU A O 1
ATOM 1407 N N . LEU A 1 171 ? -66.783 12.055 63.125 1.00 47.06 171 LEU A N 1
ATOM 1408 C CA . LEU A 1 171 ? -67.027 11.118 64.234 1.00 47.06 171 LEU A CA 1
ATOM 1409 C C . LEU A 1 171 ? -67.322 11.873 65.537 1.00 47.06 171 LEU A C 1
ATOM 1411 O O . LEU A 1 171 ? -68.185 11.381 66.299 1.00 47.06 171 LEU A O 1
#

Mean predicted aligned error: 13.45 Å

Sequence (171 aa):
HVRLPTSLTLEEKFRIANQEVEALMKDIEQTKKTSEQNLDILRALMEETDIRTAEVKRDAYEFRRDIVVGAENPRTGKTMAEKVLKYMEDKLTQKDMLINKLLMKNQAYKISIKKAEMQLKSKTETGDDLQYIDFHQLQIENQQFLQRIEEANEELLKMLHREEMRDAVLL

Organism: Alexandrium catenella (NCBI:txid2925)

InterPro domains:
  IPR025254 CCDC113/CCDC96, coiled-coil [PF13870] (93-161)
  IPR051885 Coiled-coil domain-containing protein involved in ciliogenesis [PTHR15654] (7-159)

Secondary structure (DSSP, 8-state):
------PPPHHHHHHHHHHHHHHHHHHHHHHHHHHHHHHHHHHHHHHHHHHHHHHHHHHHHHHIIIIIITTB-TTT--B-H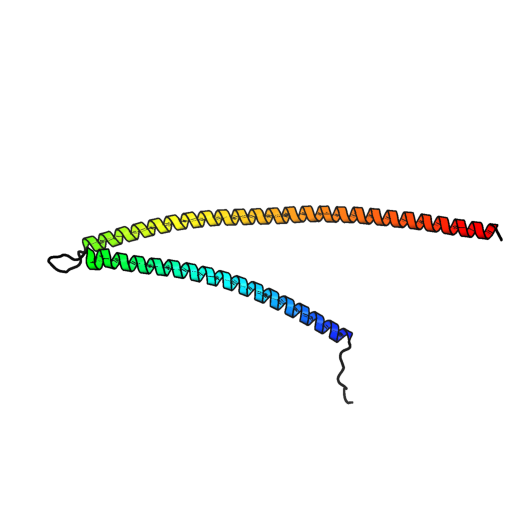HHHHHHHHHHHHHHHHHHHHHHHHHHHHHHHHHHHHHHHHHHHHHHHHHHHHHHHHHHHHHHHHHHHHHHHHHHHHHHHHHHHHHHHH--